Protein AF-A0AAP2RKV0-F1 (afdb_monomer_lite)

Organism: NCBI:txid2897778

Radius of gyration: 23.67 Å; chains: 1; bounding box: 54×19×55 Å

Structure (mmCIF, N/CA/C/O backbone):
data_AF-A0AAP2RKV0-F1
#
_entry.id   AF-A0AAP2RKV0-F1
#
loop_
_atom_site.group_PDB
_atom_site.id
_atom_site.type_symbol
_atom_site.label_atom_id
_atom_site.label_alt_id
_atom_site.label_comp_id
_atom_site.label_asym_id
_atom_site.label_entity_id
_atom_site.label_seq_id
_atom_site.pdbx_PDB_ins_code
_atom_site.Cartn_x
_atom_site.Cartn_y
_atom_site.Cartn_z
_atom_site.occupancy
_atom_site.B_iso_or_equiv
_atom_site.auth_seq_id
_atom_site.auth_comp_id
_atom_site.auth_asym_id
_atom_site.auth_atom_id
_atom_site.pdbx_PDB_model_num
ATOM 1 N N . MET A 1 1 ? 11.869 7.765 -30.013 1.00 58.53 1 MET A N 1
ATOM 2 C CA . MET A 1 1 ? 10.629 7.051 -30.371 1.00 58.53 1 MET A CA 1
ATOM 3 C C . MET A 1 1 ? 9.513 7.756 -29.647 1.00 58.53 1 MET A C 1
ATOM 5 O O . MET A 1 1 ? 9.607 7.911 -28.434 1.00 58.53 1 MET A O 1
ATOM 9 N N . ASP A 1 2 ? 8.546 8.271 -30.391 1.00 73.31 2 ASP A N 1
ATOM 10 C CA . ASP A 1 2 ? 7.488 9.123 -29.851 1.00 73.31 2 ASP A CA 1
ATOM 11 C C . ASP A 1 2 ? 6.645 8.330 -28.834 1.00 73.31 2 ASP A C 1
ATOM 13 O O . ASP A 1 2 ? 6.447 7.122 -29.020 1.00 73.31 2 ASP A O 1
ATOM 17 N N . PRO A 1 3 ? 6.115 8.969 -27.774 1.00 72.81 3 PRO A N 1
ATOM 18 C CA . PRO A 1 3 ? 5.357 8.294 -26.709 1.00 72.81 3 PRO A CA 1
ATOM 19 C C . PRO A 1 3 ? 4.114 7.533 -27.213 1.00 72.81 3 PRO A C 1
ATOM 21 O O . PRO A 1 3 ? 3.574 6.674 -26.516 1.00 72.81 3 PRO A O 1
ATOM 24 N N . ILE A 1 4 ? 3.701 7.797 -28.453 1.00 82.00 4 ILE A N 1
ATOM 25 C CA . ILE A 1 4 ? 2.594 7.158 -29.170 1.00 82.00 4 ILE A CA 1
ATOM 26 C C . ILE A 1 4 ? 2.774 5.632 -29.256 1.00 82.00 4 ILE A C 1
ATOM 28 O O . ILE A 1 4 ? 1.803 4.891 -29.098 1.00 82.00 4 ILE A O 1
ATOM 32 N N . TRP A 1 5 ? 4.004 5.132 -29.419 1.00 82.69 5 TRP A N 1
ATOM 33 C CA . TRP A 1 5 ? 4.256 3.687 -29.526 1.00 82.69 5 TRP A CA 1
ATOM 34 C C . TRP A 1 5 ? 3.940 2.915 -28.242 1.00 82.69 5 TRP A C 1
ATOM 36 O O . TRP A 1 5 ? 3.471 1.779 -28.302 1.00 82.69 5 TRP A O 1
ATOM 46 N N . GLY A 1 6 ? 4.140 3.528 -27.074 1.00 82.69 6 GLY A N 1
ATOM 47 C CA . GLY A 1 6 ? 3.792 2.898 -25.801 1.00 82.69 6 GLY A CA 1
ATOM 48 C C . GLY A 1 6 ? 2.287 2.832 -25.551 1.00 82.69 6 GLY A C 1
ATOM 49 O O . GLY A 1 6 ? 1.805 1.852 -24.978 1.00 82.69 6 GLY A O 1
ATOM 50 N N . LEU A 1 7 ? 1.546 3.835 -26.032 1.00 84.19 7 LEU A N 1
ATOM 51 C CA . LEU A 1 7 ? 0.082 3.865 -25.976 1.00 84.19 7 LEU A CA 1
ATOM 52 C C . LEU A 1 7 ? -0.535 2.804 -26.895 1.00 84.19 7 LEU A C 1
ATOM 54 O O . LEU A 1 7 ? -1.470 2.116 -26.489 1.00 84.19 7 LEU A O 1
ATOM 58 N N . LEU A 1 8 ? 0.024 2.611 -28.094 1.00 87.06 8 LEU A N 1
ATOM 59 C CA . LEU A 1 8 ? -0.396 1.534 -28.997 1.00 87.06 8 LEU A CA 1
ATOM 60 C C . LEU A 1 8 ? -0.168 0.149 -28.375 1.00 87.06 8 LEU A C 1
ATOM 62 O O . LEU A 1 8 ? -1.061 -0.695 -28.420 1.00 87.06 8 LEU A O 1
ATOM 66 N N . LEU A 1 9 ? 0.984 -0.071 -27.732 1.00 86.12 9 LEU A N 1
ATOM 67 C CA . LEU A 1 9 ? 1.274 -1.323 -27.025 1.00 86.12 9 LEU A CA 1
ATOM 68 C C . LEU A 1 9 ? 0.273 -1.586 -25.883 1.00 86.12 9 LEU A C 1
ATOM 70 O O . LEU A 1 9 ? -0.189 -2.713 -25.711 1.00 86.12 9 LEU A O 1
ATOM 74 N N . LEU A 1 10 ? -0.087 -0.546 -25.123 1.00 86.56 10 LEU A N 1
ATOM 75 C CA . LEU A 1 10 ? -1.077 -0.637 -24.047 1.00 86.56 10 LEU A CA 1
ATOM 76 C C . LEU A 1 10 ? -2.453 -1.041 -24.577 1.00 86.56 10 LEU A C 1
ATOM 78 O O . LEU A 1 10 ? -3.092 -1.923 -24.006 1.00 86.56 10 LEU A O 1
ATOM 82 N N . LEU A 1 11 ? -2.889 -0.425 -25.678 1.00 87.12 11 LEU A N 1
ATOM 83 C CA . LEU A 1 11 ? -4.178 -0.720 -26.300 1.00 87.12 11 LEU A CA 1
ATOM 84 C C . LEU A 1 11 ? -4.255 -2.189 -26.744 1.00 87.12 11 LEU A C 1
ATOM 86 O O . LEU A 1 11 ? -5.248 -2.864 -26.484 1.00 87.12 11 LEU A O 1
ATOM 90 N N . VAL A 1 12 ? -3.176 -2.706 -27.340 1.00 88.62 12 VAL A N 1
ATOM 91 C CA . VAL A 1 12 ? -3.071 -4.120 -27.732 1.00 88.62 12 VAL A CA 1
ATOM 92 C C . VAL A 1 12 ? -3.111 -5.048 -26.511 1.00 88.62 12 VAL A C 1
ATOM 94 O O . VAL A 1 12 ? -3.805 -6.063 -26.546 1.00 88.62 12 VAL A O 1
ATOM 97 N N . LEU A 1 13 ? -2.424 -4.705 -25.414 1.00 85.62 13 LEU A N 1
ATOM 98 C CA . LEU A 1 13 ? -2.426 -5.521 -24.189 1.00 85.62 13 LEU A CA 1
ATOM 99 C C . LEU A 1 13 ? -3.764 -5.494 -23.433 1.00 85.62 13 LEU A C 1
ATOM 101 O O . LEU A 1 13 ? -4.086 -6.456 -22.743 1.00 85.62 13 LEU A O 1
ATOM 105 N N . PHE A 1 14 ? -4.551 -4.425 -23.545 1.00 88.00 14 PHE A N 1
ATOM 106 C CA . PHE A 1 14 ? -5.920 -4.409 -23.016 1.00 88.00 14 PHE A CA 1
ATOM 107 C C . PHE A 1 14 ? -6.855 -5.294 -23.840 1.00 88.00 14 PHE A C 1
ATOM 109 O O . PHE A 1 14 ? -7.672 -6.021 -23.278 1.00 88.00 14 PHE A O 1
ATOM 116 N N . LEU A 1 15 ? -6.708 -5.275 -25.166 1.00 87.62 15 LEU A N 1
ATOM 117 C CA . LEU A 1 15 ? -7.516 -6.095 -26.070 1.00 87.62 15 LEU A CA 1
ATOM 118 C C . LEU A 1 15 ? -7.194 -7.595 -25.966 1.00 87.62 15 LEU A C 1
ATOM 120 O O . LEU A 1 15 ? -8.045 -8.416 -26.297 1.00 87.62 15 LEU A O 1
ATOM 124 N N . SER A 1 16 ? -6.008 -7.971 -25.475 1.00 84.12 16 SER A N 1
ATOM 125 C CA . SER A 1 16 ? -5.626 -9.376 -25.274 1.00 84.12 16 SER A CA 1
ATOM 126 C C . SER A 1 16 ? -6.255 -10.033 -24.037 1.00 84.12 16 SER A C 1
ATOM 128 O O . SER A 1 16 ? -6.020 -11.216 -23.792 1.00 84.12 16 SER A O 1
ATOM 130 N N . GLY A 1 17 ? -7.058 -9.298 -23.257 1.00 82.44 17 GLY A N 1
ATOM 131 C CA . GLY A 1 17 ? -7.760 -9.830 -22.084 1.00 82.44 17 GLY A CA 1
ATOM 132 C C . GLY A 1 17 ? -6.861 -10.074 -20.868 1.00 82.44 17 GLY A C 1
ATOM 133 O O . GLY A 1 17 ? -7.278 -10.734 -19.917 1.00 82.44 17 GLY A O 1
ATOM 134 N N . LEU A 1 18 ? -5.629 -9.553 -20.875 1.00 84.50 18 LEU A N 1
ATOM 135 C CA . LEU A 1 18 ? -4.736 -9.618 -19.721 1.00 84.50 18 LEU A CA 1
ATOM 136 C C . LEU A 1 18 ? -5.214 -8.681 -18.599 1.00 84.50 18 LEU A C 1
ATOM 138 O O . LEU A 1 18 ? -5.776 -7.618 -18.874 1.00 84.50 18 LEU A O 1
ATOM 142 N N . PRO A 1 19 ? -4.948 -9.018 -17.321 1.00 86.69 19 PRO A N 1
ATOM 143 C CA . PRO A 1 19 ? -5.245 -8.118 -16.217 1.00 86.69 19 PRO A CA 1
ATOM 144 C C . PRO A 1 19 ? -4.578 -6.753 -16.415 1.00 86.69 19 PRO A C 1
ATOM 146 O O . PRO A 1 19 ? -3.399 -6.659 -16.772 1.00 86.69 19 PRO A O 1
ATOM 149 N N . VAL A 1 20 ? -5.336 -5.694 -16.123 1.00 86.69 20 VAL A N 1
ATOM 150 C CA . VAL A 1 20 ? -4.950 -4.286 -16.329 1.00 86.69 20 VAL A CA 1
ATOM 151 C C . VAL A 1 20 ? -3.590 -3.952 -15.699 1.00 86.69 20 VAL A C 1
ATOM 153 O O . VAL A 1 20 ? -2.820 -3.175 -16.260 1.00 86.69 20 VAL A O 1
ATOM 156 N N . THR A 1 21 ? -3.253 -4.583 -14.570 1.00 84.50 21 THR A N 1
ATOM 157 C CA . THR A 1 21 ? -1.967 -4.425 -13.874 1.00 84.50 21 THR A CA 1
ATOM 158 C C . THR A 1 21 ? -0.764 -4.811 -14.734 1.00 84.50 21 THR A C 1
ATOM 160 O O . THR A 1 21 ? 0.222 -4.074 -14.761 1.00 84.50 21 THR A O 1
ATOM 163 N N . TYR A 1 22 ? -0.835 -5.922 -15.472 1.00 87.31 22 TYR A N 1
ATOM 164 C CA . TYR A 1 22 ? 0.258 -6.359 -16.344 1.00 87.31 22 TYR A CA 1
ATOM 165 C C . TYR A 1 22 ? 0.378 -5.461 -17.572 1.00 87.31 22 TYR A C 1
ATOM 167 O O . TYR A 1 22 ? 1.482 -5.060 -17.939 1.00 87.31 22 TYR A O 1
ATOM 175 N N . ALA A 1 23 ? -0.755 -5.092 -18.167 1.00 87.88 23 ALA A N 1
ATOM 176 C CA . ALA A 1 23 ? -0.794 -4.209 -19.326 1.00 87.88 23 ALA A CA 1
ATOM 177 C C . ALA A 1 2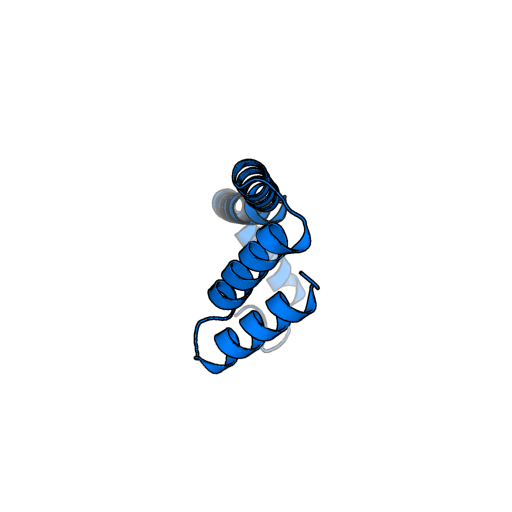3 ? -0.168 -2.835 -19.044 1.00 87.88 23 ALA A C 1
ATOM 179 O O . ALA A 1 23 ? 0.685 -2.369 -19.806 1.00 87.88 23 ALA A O 1
ATOM 180 N N . LEU A 1 24 ? -0.520 -2.229 -17.908 1.00 87.31 24 LEU A N 1
ATOM 181 C CA . LEU A 1 24 ? 0.071 -0.968 -17.462 1.00 87.31 24 LEU A CA 1
ATOM 182 C C . LEU A 1 24 ? 1.563 -1.112 -17.148 1.00 87.31 24 LEU A C 1
ATOM 184 O O . LEU A 1 24 ? 2.353 -0.266 -17.565 1.00 87.31 24 LEU A O 1
ATOM 188 N N . GLY A 1 25 ? 1.961 -2.188 -16.464 1.00 87.94 25 GLY A N 1
ATOM 189 C CA . GLY A 1 25 ? 3.359 -2.436 -16.110 1.00 87.94 25 GLY A CA 1
ATOM 190 C C . GLY A 1 25 ? 4.268 -2.550 -17.335 1.00 87.94 25 GLY A C 1
ATOM 191 O O . GLY A 1 25 ? 5.273 -1.846 -17.428 1.00 87.94 25 GLY A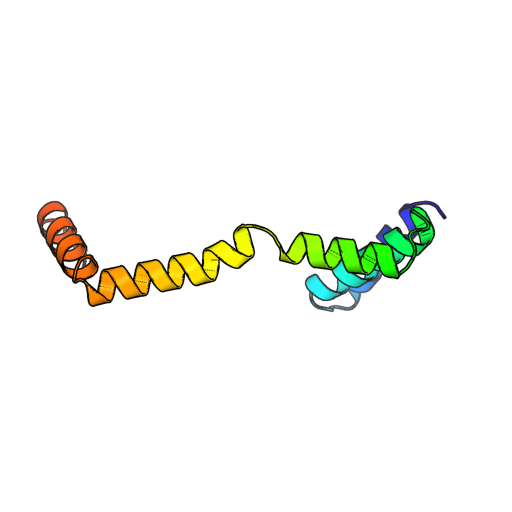 O 1
ATOM 192 N N . PHE A 1 26 ? 3.900 -3.384 -18.311 1.00 86.88 26 PHE A N 1
ATOM 193 C CA . PHE A 1 26 ? 4.706 -3.574 -19.521 1.00 86.88 26 PHE A CA 1
ATOM 194 C C . PHE A 1 26 ? 4.749 -2.326 -20.407 1.00 86.88 26 PHE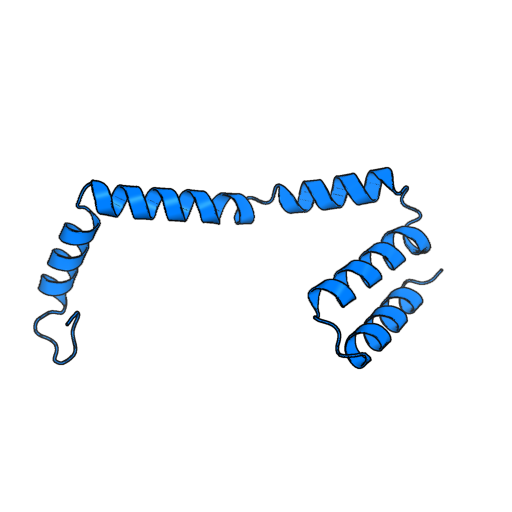 A C 1
ATOM 196 O O . PHE A 1 26 ? 5.821 -1.980 -20.908 1.00 86.88 26 PHE A O 1
ATOM 203 N N . SER A 1 27 ? 3.628 -1.615 -20.565 1.00 87.00 27 SER A N 1
ATOM 204 C CA . SER A 1 27 ? 3.610 -0.366 -21.335 1.00 87.00 27 SER A CA 1
ATOM 205 C C . SER A 1 27 ? 4.470 0.721 -20.679 1.00 87.00 27 SER A C 1
ATOM 207 O O . SER A 1 27 ? 5.283 1.352 -21.357 1.00 87.00 27 SER A O 1
ATOM 209 N N . ALA A 1 28 ? 4.384 0.887 -19.355 1.00 84.88 28 ALA A N 1
ATOM 210 C CA . ALA A 1 28 ? 5.200 1.856 -18.627 1.00 84.88 28 ALA A CA 1
ATOM 211 C C . ALA A 1 28 ? 6.703 1.559 -18.759 1.00 84.88 28 ALA A C 1
ATOM 213 O O . ALA A 1 28 ? 7.485 2.466 -19.048 1.00 84.88 28 ALA A O 1
ATOM 214 N N . LEU A 1 29 ? 7.108 0.290 -18.626 1.00 86.44 29 LEU A N 1
ATOM 215 C CA . LEU A 1 29 ? 8.501 -0.131 -18.822 1.00 86.44 29 LEU A CA 1
ATOM 216 C C . LEU A 1 29 ? 8.990 0.145 -20.249 1.00 86.44 29 LEU A C 1
ATOM 218 O O . LEU A 1 29 ? 10.108 0.632 -20.441 1.00 86.44 29 LEU A O 1
ATOM 222 N N . PHE A 1 30 ? 8.147 -0.127 -21.248 1.00 84.75 30 PHE A N 1
ATOM 223 C CA . PHE A 1 30 ? 8.452 0.139 -22.650 1.00 84.75 30 PHE A CA 1
ATOM 224 C C . PHE A 1 30 ? 8.652 1.643 -22.902 1.00 84.75 30 PHE A C 1
ATOM 226 O O . PHE A 1 30 ? 9.662 2.049 -23.479 1.00 84.75 30 PHE A O 1
ATOM 233 N N . ILE A 1 31 ? 7.759 2.493 -22.391 1.00 84.75 31 ILE A N 1
ATOM 234 C CA . ILE A 1 31 ? 7.867 3.955 -22.522 1.00 84.75 31 ILE A CA 1
ATOM 235 C C . ILE A 1 31 ? 9.120 4.478 -21.809 1.00 84.75 31 ILE A C 1
ATOM 237 O O . ILE A 1 31 ? 9.902 5.222 -22.402 1.00 84.75 31 ILE A O 1
ATOM 241 N N . MET A 1 32 ? 9.363 4.061 -20.565 1.00 82.19 32 MET A N 1
ATOM 242 C CA . MET A 1 32 ? 10.524 4.509 -19.786 1.00 82.19 32 MET A CA 1
ATOM 243 C C . MET A 1 32 ? 11.854 4.152 -20.460 1.00 82.19 32 MET A C 1
ATOM 245 O O . MET A 1 32 ? 12.806 4.940 -20.422 1.00 82.19 32 MET A O 1
ATOM 249 N N . ARG A 1 33 ? 11.923 2.986 -21.113 1.00 79.00 33 ARG A N 1
ATOM 250 C CA . ARG A 1 33 ? 13.130 2.537 -21.807 1.00 79.00 33 ARG A CA 1
ATOM 251 C C . ARG A 1 33 ? 13.329 3.222 -23.159 1.00 79.00 33 ARG A C 1
ATOM 253 O O . ARG A 1 33 ? 14.441 3.660 -23.443 1.00 79.00 33 ARG A O 1
ATOM 260 N N . PHE A 1 34 ? 12.286 3.299 -23.986 1.00 76.06 34 PHE A N 1
ATOM 261 C CA . PHE A 1 34 ? 12.401 3.721 -25.389 1.00 76.06 34 PHE A CA 1
ATOM 262 C C . PHE A 1 34 ? 12.084 5.203 -25.637 1.00 76.06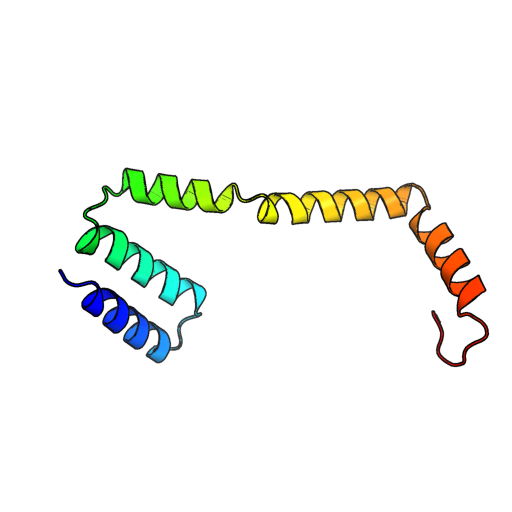 34 PHE A C 1
ATOM 264 O O . PHE A 1 34 ? 12.573 5.765 -26.618 1.00 76.06 34 PHE A O 1
ATOM 271 N N . SER A 1 35 ? 11.303 5.846 -24.763 1.00 72.19 35 SER A N 1
ATOM 272 C CA . SER A 1 35 ? 10.971 7.274 -24.865 1.00 72.19 35 SER A CA 1
ATOM 273 C C . SER A 1 35 ? 11.879 8.134 -23.988 1.00 72.19 35 SER A C 1
ATOM 275 O O . SER A 1 35 ? 12.374 9.155 -24.454 1.00 72.19 35 SER A O 1
ATOM 277 N N . THR A 1 36 ? 12.116 7.737 -22.733 1.00 70.94 36 THR A N 1
ATOM 278 C CA . THR A 1 36 ? 12.923 8.529 -21.781 1.00 70.94 36 THR A CA 1
ATOM 279 C C . THR A 1 36 ? 14.407 8.143 -21.794 1.00 70.94 36 THR A C 1
ATOM 281 O O . THR A 1 36 ? 15.238 8.865 -21.252 1.00 70.94 36 THR A O 1
ATOM 284 N N . GLY A 1 37 ? 14.769 7.009 -22.407 1.00 70.94 37 GLY A N 1
ATOM 285 C CA . GLY A 1 37 ? 16.157 6.536 -22.473 1.00 70.94 37 GLY A CA 1
ATOM 286 C C . GLY A 1 37 ? 16.734 6.112 -21.118 1.00 70.94 37 GLY A C 1
ATOM 287 O O . GLY A 1 37 ? 17.955 6.008 -20.970 1.00 70.94 37 GLY A O 1
ATOM 288 N N . MET A 1 38 ? 15.885 5.863 -20.113 1.00 75.25 38 MET A N 1
ATOM 289 C CA . MET A 1 38 ? 16.352 5.497 -18.780 1.00 75.25 38 MET A CA 1
ATOM 290 C C . MET A 1 38 ? 17.073 4.143 -18.793 1.00 75.25 38 MET A C 1
ATOM 292 O O . MET A 1 38 ? 16.700 3.183 -19.482 1.00 75.25 38 MET A O 1
ATOM 296 N N . LYS A 1 39 ? 18.148 4.061 -18.003 1.00 80.38 39 LYS A N 1
ATOM 297 C CA . LYS A 1 39 ? 18.854 2.804 -17.744 1.00 80.38 39 LYS A CA 1
ATOM 298 C C . LYS A 1 39 ? 17.961 1.899 -16.895 1.00 80.38 39 LYS A C 1
ATOM 300 O O . LYS A 1 39 ? 17.254 2.380 -16.015 1.00 80.38 39 LYS A O 1
ATOM 305 N N . TRP A 1 40 ? 18.050 0.586 -17.113 1.00 78.75 40 TRP A N 1
ATOM 306 C CA . TRP A 1 40 ? 17.292 -0.418 -16.352 1.00 78.75 40 TRP A CA 1
ATOM 307 C C . TRP A 1 40 ? 17.435 -0.255 -14.834 1.00 78.75 40 TRP A C 1
ATOM 309 O O . TRP A 1 40 ? 16.468 -0.427 -14.100 1.00 78.75 40 TRP A O 1
ATOM 319 N N . ILE A 1 41 ? 18.620 0.166 -14.380 1.00 85.06 41 ILE A N 1
ATOM 320 C CA . ILE A 1 41 ? 18.899 0.440 -12.968 1.00 85.06 41 ILE A CA 1
ATOM 321 C C . ILE A 1 41 ? 18.014 1.568 -12.405 1.00 85.06 41 ILE A C 1
ATOM 323 O O . ILE A 1 41 ? 17.467 1.434 -11.316 1.00 85.06 41 ILE A O 1
ATOM 327 N N . THR A 1 42 ? 17.806 2.644 -13.167 1.00 83.69 42 THR A N 1
ATOM 328 C CA . THR A 1 42 ? 17.010 3.810 -12.755 1.00 83.69 42 THR A CA 1
ATOM 329 C C . THR A 1 42 ? 15.524 3.476 -12.730 1.00 83.69 42 THR A C 1
ATOM 331 O O . THR A 1 42 ? 14.815 3.879 -11.813 1.00 83.69 42 THR A O 1
ATOM 334 N N . ILE A 1 43 ? 15.066 2.673 -13.693 1.00 84.75 43 ILE A N 1
ATOM 335 C CA . ILE A 1 43 ? 13.688 2.172 -13.733 1.00 84.75 43 ILE A CA 1
ATOM 336 C C . ILE A 1 43 ? 13.405 1.325 -12.482 1.00 84.75 43 ILE A C 1
ATOM 338 O O . ILE A 1 43 ? 12.414 1.558 -11.793 1.00 84.75 43 ILE A O 1
ATOM 342 N N . GLY A 1 44 ? 14.314 0.408 -12.128 1.00 84.06 44 GLY A N 1
ATOM 343 C CA . GLY A 1 44 ? 14.197 -0.404 -10.913 1.00 84.06 44 GLY A CA 1
ATOM 344 C C . GLY A 1 44 ? 14.160 0.437 -9.633 1.00 84.06 44 GLY A C 1
ATOM 345 O O . GLY A 1 44 ? 13.311 0.213 -8.771 1.00 84.06 44 GLY A O 1
ATOM 346 N N . GLN A 1 45 ? 15.016 1.458 -9.533 1.00 84.25 45 GLN A N 1
ATOM 347 C CA . GLN A 1 45 ? 14.999 2.395 -8.404 1.00 84.25 45 GLN A CA 1
ATOM 348 C C . GLN A 1 45 ? 13.666 3.147 -8.293 1.00 84.25 45 GLN A C 1
ATOM 350 O O . GLN A 1 45 ? 13.143 3.311 -7.193 1.00 84.25 45 GLN A O 1
ATOM 355 N N . GLN A 1 46 ? 13.085 3.571 -9.416 1.00 82.94 46 GLN A N 1
ATOM 356 C CA . GLN A 1 46 ? 11.822 4.307 -9.428 1.00 82.94 46 GLN A CA 1
ATOM 357 C C . GLN A 1 46 ? 10.627 3.418 -9.050 1.00 82.94 46 GLN A C 1
ATOM 359 O O . GLN A 1 46 ? 9.733 3.858 -8.326 1.00 82.94 46 GLN A O 1
ATOM 364 N N . MET A 1 47 ? 10.650 2.143 -9.448 1.00 83.19 47 MET A N 1
ATOM 365 C CA . MET A 1 47 ? 9.679 1.145 -8.987 1.00 83.19 47 MET A CA 1
ATOM 366 C C . MET A 1 47 ? 9.778 0.921 -7.471 1.00 83.19 47 MET A C 1
ATOM 368 O O . MET A 1 47 ? 8.757 0.917 -6.786 1.00 83.19 47 MET A O 1
ATOM 372 N N . MET A 1 48 ? 10.995 0.804 -6.925 1.00 83.19 48 MET A N 1
ATOM 373 C CA . MET A 1 48 ? 11.199 0.689 -5.474 1.00 83.19 48 MET A CA 1
ATOM 374 C C . MET A 1 48 ? 10.750 1.946 -4.719 1.00 83.19 48 MET A C 1
ATOM 376 O O . MET A 1 48 ? 10.149 1.835 -3.652 1.00 83.19 48 MET A O 1
ATOM 380 N N . ALA A 1 49 ? 10.974 3.134 -5.283 1.00 82.50 49 ALA A N 1
ATOM 381 C CA . ALA A 1 49 ? 10.487 4.385 -4.709 1.00 82.50 49 ALA A CA 1
ATOM 382 C C . ALA A 1 49 ? 8.949 4.439 -4.656 1.00 82.50 49 ALA A C 1
ATOM 384 O O . ALA A 1 49 ? 8.395 4.919 -3.670 1.00 82.50 49 ALA A O 1
ATOM 385 N N . GLY A 1 50 ? 8.256 3.890 -5.661 1.00 75.69 50 GLY A N 1
ATOM 386 C CA . GLY A 1 50 ? 6.795 3.758 -5.651 1.00 75.69 50 GLY A CA 1
ATOM 387 C C . GLY A 1 50 ? 6.275 2.804 -4.569 1.00 75.69 50 GLY A C 1
ATOM 388 O O . GLY A 1 50 ? 5.238 3.065 -3.959 1.00 75.69 50 GLY A O 1
ATOM 389 N N . LEU A 1 51 ? 7.018 1.730 -4.279 1.00 77.38 51 LEU A N 1
ATOM 390 C CA . LEU A 1 51 ? 6.697 0.802 -3.187 1.00 77.38 51 LEU A CA 1
ATOM 391 C C . LEU A 1 51 ? 6.925 1.412 -1.799 1.00 77.38 51 LEU A C 1
ATOM 393 O O . LEU A 1 51 ? 6.240 1.046 -0.848 1.00 77.38 51 LEU A O 1
ATOM 397 N N . ASN A 1 52 ? 7.833 2.382 -1.689 1.00 74.31 52 ASN A N 1
ATOM 398 C CA . ASN A 1 52 ? 8.050 3.153 -0.465 1.00 74.31 52 ASN A CA 1
ATOM 399 C C . ASN A 1 52 ? 6.972 4.235 -0.229 1.00 74.31 52 ASN A C 1
ATOM 401 O O . ASN A 1 52 ? 7.180 5.183 0.527 1.00 74.31 52 ASN A O 1
ATOM 405 N N . SER A 1 53 ? 5.816 4.133 -0.890 1.00 72.88 53 SER A N 1
ATOM 406 C CA . SER A 1 53 ? 4.700 5.039 -0.648 1.00 72.88 53 SER A CA 1
ATOM 407 C C . SER A 1 53 ? 4.091 4.798 0.735 1.00 72.88 53 SER A C 1
ATOM 409 O O . SER A 1 53 ? 3.835 3.658 1.137 1.00 72.88 53 SER A O 1
ATOM 411 N N . PHE A 1 54 ? 3.774 5.893 1.431 1.00 74.75 54 PHE A N 1
ATOM 412 C CA . PHE A 1 54 ? 3.072 5.897 2.719 1.00 74.75 54 PHE A CA 1
ATOM 413 C C . PHE A 1 54 ? 1.816 5.011 2.708 1.00 74.75 54 PHE A C 1
ATOM 415 O O . PHE A 1 54 ? 1.475 4.401 3.716 1.00 74.75 54 PHE A O 1
ATOM 422 N N . THR A 1 55 ? 1.158 4.868 1.555 1.00 83.69 55 THR A N 1
ATOM 423 C CA . THR A 1 55 ? -0.039 4.038 1.379 1.00 83.69 55 THR A CA 1
ATOM 424 C C . THR A 1 55 ? 0.195 2.553 1.674 1.00 83.69 55 THR A C 1
ATOM 426 O O . THR A 1 55 ? -0.651 1.921 2.305 1.00 83.69 55 THR A O 1
ATOM 429 N N . ILE A 1 56 ? 1.332 1.984 1.260 1.00 85.06 56 ILE A N 1
ATOM 430 C CA . ILE A 1 56 ? 1.625 0.557 1.486 1.00 85.06 56 ILE A CA 1
ATOM 4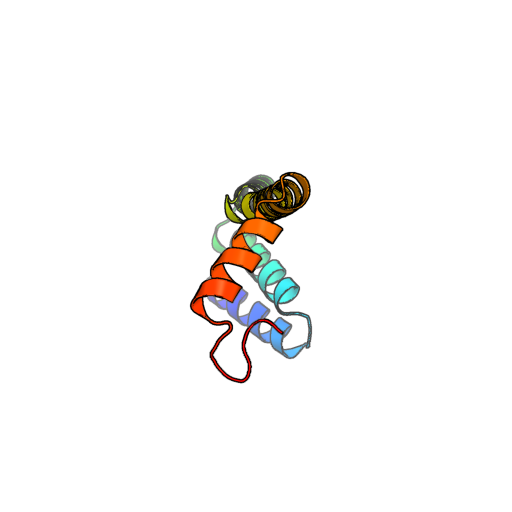31 C C . ILE A 1 56 ? 1.947 0.308 2.963 1.00 85.06 56 ILE A C 1
ATOM 433 O O . ILE A 1 56 ? 1.543 -0.717 3.504 1.00 85.06 56 ILE A O 1
ATOM 437 N N . LEU A 1 57 ? 2.598 1.269 3.632 1.00 86.88 57 LEU A N 1
ATOM 438 C CA . LEU A 1 57 ? 2.828 1.249 5.082 1.00 86.88 57 LEU A CA 1
ATOM 439 C C . LEU A 1 57 ? 1.553 1.512 5.892 1.00 86.88 57 LEU A C 1
ATOM 441 O O . LEU A 1 57 ? 1.427 1.010 7.009 1.00 86.88 57 LEU A O 1
ATOM 445 N N . ALA A 1 58 ? 0.588 2.252 5.344 1.00 89.94 58 ALA A N 1
ATOM 446 C CA . ALA A 1 58 ? -0.668 2.540 6.023 1.00 89.94 58 ALA A CA 1
ATOM 447 C C . ALA A 1 58 ? -1.469 1.259 6.296 1.00 89.94 58 ALA A C 1
ATOM 449 O O . ALA A 1 58 ? -1.978 1.091 7.398 1.00 89.94 58 ALA A O 1
ATOM 450 N N . VAL A 1 59 ? -1.533 0.322 5.346 1.00 92.44 59 VAL A N 1
ATOM 451 C CA . VAL A 1 59 ? -2.278 -0.945 5.497 1.00 92.44 59 VAL A CA 1
ATOM 452 C C . VAL A 1 59 ? -1.859 -1.756 6.741 1.00 92.44 59 VAL A C 1
ATOM 454 O O . VAL A 1 59 ? -2.729 -2.053 7.565 1.00 92.44 59 VAL A O 1
ATOM 457 N N . PRO A 1 60 ? -0.573 -2.109 6.953 1.00 91.50 60 PRO A N 1
ATOM 458 C CA . PRO A 1 60 ? -0.150 -2.847 8.140 1.00 91.50 60 PRO A CA 1
ATOM 459 C C . PRO A 1 60 ? -0.304 -2.032 9.429 1.00 91.50 60 PRO A C 1
ATOM 461 O O . PRO A 1 60 ? -0.656 -2.609 10.457 1.00 91.50 60 PRO A O 1
ATOM 464 N N . LEU A 1 61 ? -0.104 -0.710 9.393 1.00 93.31 61 LEU A N 1
ATOM 465 C CA . LEU A 1 61 ? -0.331 0.162 10.551 1.00 93.31 61 LEU A CA 1
ATOM 466 C C . LEU A 1 61 ? -1.811 0.228 10.945 1.00 93.31 61 LEU A C 1
ATOM 468 O O . LEU A 1 61 ? -2.123 0.135 12.130 1.00 93.31 61 LEU A O 1
ATOM 472 N N . PHE A 1 62 ? -2.727 0.308 9.978 1.00 93.19 62 PHE A N 1
ATOM 473 C CA . PHE A 1 62 ? -4.169 0.235 10.225 1.00 93.19 62 PHE A CA 1
ATOM 474 C C . PHE A 1 62 ? -4.577 -1.130 10.782 1.00 93.19 62 PHE A C 1
ATOM 476 O O . PHE A 1 62 ? -5.353 -1.199 11.734 1.00 93.19 62 PHE A O 1
ATOM 483 N N . LEU A 1 63 ? -4.014 -2.219 10.252 1.00 94.50 63 LEU A N 1
ATOM 484 C CA . LEU A 1 63 ? -4.208 -3.568 10.793 1.00 94.50 63 LEU A CA 1
ATOM 485 C C . LEU A 1 63 ? -3.700 -3.692 12.235 1.00 94.50 63 LEU A C 1
ATOM 487 O O . LEU A 1 63 ? -4.372 -4.292 13.077 1.00 94.50 63 LEU A O 1
ATOM 491 N N . LEU A 1 64 ? -2.532 -3.122 12.536 1.00 94.62 64 LEU A N 1
ATOM 492 C CA . LEU A 1 64 ? -1.969 -3.087 13.884 1.00 94.62 64 LEU A CA 1
ATOM 493 C C . LEU A 1 64 ? -2.862 -2.275 14.828 1.00 94.62 64 LEU A C 1
ATOM 495 O O . LEU A 1 64 ? -3.206 -2.768 15.900 1.00 94.62 64 LEU A O 1
ATOM 499 N N . ALA A 1 65 ? -3.272 -1.073 14.419 1.00 93.56 65 ALA A N 1
ATOM 500 C CA . ALA A 1 65 ? -4.176 -0.219 15.180 1.00 93.56 65 ALA A CA 1
ATOM 501 C C . ALA A 1 65 ? -5.506 -0.933 15.455 1.00 93.56 65 ALA A C 1
ATOM 503 O O . ALA A 1 65 ? -5.943 -0.978 16.600 1.00 93.56 65 ALA A O 1
ATOM 504 N N . GLY A 1 66 ? -6.095 -1.595 14.454 1.00 93.06 66 GLY A N 1
ATOM 505 C CA . GLY A 1 66 ? -7.309 -2.393 14.628 1.00 93.06 66 GLY A CA 1
ATOM 506 C C . GLY A 1 66 ? -7.128 -3.543 15.626 1.00 93.06 66 GLY A C 1
ATOM 507 O O . GLY A 1 66 ? -7.956 -3.731 16.520 1.00 93.06 66 GLY A O 1
ATOM 508 N N . LYS A 1 67 ? -6.010 -4.279 15.548 1.00 93.44 67 LYS A N 1
ATOM 509 C CA . LYS A 1 67 ? -5.685 -5.332 16.529 1.00 93.44 67 LYS A CA 1
ATOM 510 C C . LYS A 1 67 ? -5.466 -4.770 17.932 1.00 93.44 67 LYS A C 1
ATOM 512 O O . LYS A 1 67 ? -5.886 -5.399 18.901 1.00 93.44 67 LYS A O 1
ATOM 517 N N . LEU A 1 68 ? -4.831 -3.607 18.047 1.00 95.12 68 LEU A N 1
ATOM 518 C CA . LEU A 1 68 ? -4.610 -2.928 19.319 1.00 95.12 68 LEU A CA 1
ATOM 519 C C . LEU A 1 68 ? -5.938 -2.470 19.932 1.00 95.12 68 LEU A C 1
ATOM 521 O O . LEU A 1 68 ? -6.197 -2.760 21.094 1.00 95.12 68 LEU A O 1
ATOM 525 N N . MET A 1 69 ? -6.817 -1.846 19.143 1.00 94.94 69 MET A N 1
ATOM 526 C CA . MET A 1 69 ? -8.158 -1.437 19.575 1.00 94.94 69 MET A CA 1
ATOM 527 C C . MET A 1 69 ? -8.971 -2.626 20.089 1.00 94.94 69 MET A C 1
ATOM 529 O O . MET A 1 69 ? -9.627 -2.513 21.128 1.00 94.94 69 MET A O 1
ATOM 533 N N . ASN A 1 70 ? -8.873 -3.770 19.404 1.00 92.31 70 ASN A N 1
ATOM 534 C CA . ASN A 1 70 ? -9.543 -4.995 19.820 1.00 92.31 70 ASN A CA 1
ATOM 535 C C . ASN A 1 70 ? -8.949 -5.558 21.121 1.00 92.31 70 ASN A C 1
ATOM 537 O O . ASN A 1 70 ? -9.686 -5.877 22.045 1.00 92.31 70 ASN A O 1
ATOM 541 N N . LYS A 1 71 ? -7.614 -5.623 21.243 1.00 92.25 71 LYS A N 1
ATOM 542 C CA . LYS A 1 71 ? -6.957 -6.122 22.465 1.00 92.25 71 LYS A CA 1
ATOM 543 C C . LYS A 1 71 ? -7.161 -5.218 23.680 1.00 92.25 71 LYS A C 1
ATOM 545 O O . LYS A 1 71 ? -7.275 -5.720 24.791 1.00 92.25 71 LYS A O 1
ATOM 550 N N . CYS A 1 72 ? -7.201 -3.905 23.488 1.00 91.62 72 CYS A N 1
ATOM 551 C CA . CYS A 1 72 ? -7.407 -2.940 24.567 1.00 91.62 72 CYS A CA 1
ATOM 552 C C . CYS A 1 72 ? -8.893 -2.758 24.937 1.00 91.62 72 CYS A C 1
ATOM 5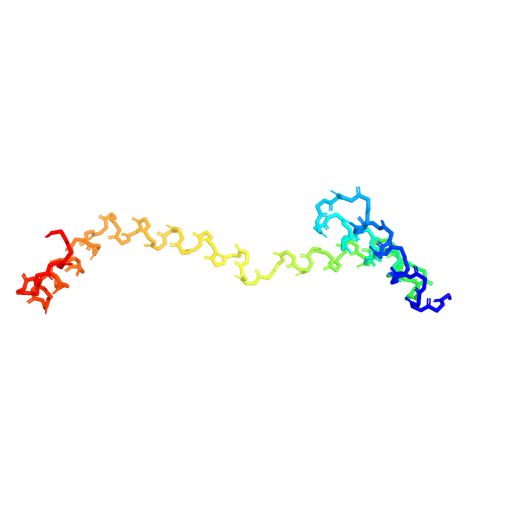54 O O . CYS A 1 72 ? -9.200 -1.948 25.812 1.00 91.62 72 CYS A O 1
ATOM 556 N N . GLY A 1 73 ? -9.822 -3.461 24.272 1.00 89.19 73 GLY A N 1
ATOM 557 C CA . GLY A 1 73 ? -11.266 -3.328 24.504 1.00 89.19 73 GLY A CA 1
ATOM 558 C C . GLY A 1 73 ? -11.837 -1.966 24.086 1.00 89.19 73 GLY A C 1
ATOM 559 O O . GLY A 1 73 ? -12.946 -1.601 24.483 1.00 89.19 73 GLY A O 1
ATOM 560 N N . VAL A 1 74 ? -11.087 -1.186 23.297 1.00 90.62 74 VAL A N 1
ATOM 561 C CA . VAL A 1 74 ? -11.547 0.097 22.740 1.00 90.62 74 VAL A CA 1
ATOM 562 C C . VAL A 1 74 ? -12.679 -0.159 21.754 1.00 90.62 74 VAL A C 1
ATOM 564 O O . VAL A 1 74 ? -13.666 0.572 21.764 1.00 90.62 74 VAL A O 1
ATOM 567 N N . THR A 1 75 ? -12.575 -1.236 20.970 1.00 90.25 75 THR A N 1
ATOM 568 C CA . THR A 1 75 ? -13.628 -1.689 20.055 1.00 90.25 75 THR A CA 1
ATOM 569 C C . THR A 1 75 ? -14.951 -1.900 20.793 1.00 90.25 75 THR A C 1
ATOM 571 O O . THR A 1 75 ? -15.958 -1.306 20.416 1.00 90.25 75 THR A O 1
ATOM 574 N N . ASP A 1 76 ? -14.952 -2.646 21.903 1.00 91.19 76 ASP A N 1
ATOM 575 C CA . ASP A 1 76 ? -16.165 -2.894 22.695 1.00 91.19 76 ASP A CA 1
ATOM 576 C C . ASP A 1 76 ? -16.755 -1.616 23.299 1.00 91.19 76 ASP A C 1
ATOM 578 O O . ASP A 1 76 ? -17.974 -1.432 23.315 1.00 91.19 76 ASP A O 1
ATOM 582 N N . ARG A 1 77 ? -15.903 -0.708 23.793 1.00 90.50 77 ARG A N 1
ATOM 583 C CA . ARG A 1 77 ? -16.346 0.594 24.317 1.00 90.50 77 ARG A CA 1
ATOM 584 C C . ARG A 1 77 ? -16.987 1.444 23.222 1.00 90.50 77 ARG A C 1
ATOM 586 O O . ARG A 1 77 ? -18.032 2.044 23.463 1.00 90.50 77 ARG A O 1
ATOM 593 N N . LEU A 1 78 ? -16.399 1.451 22.027 1.00 89.81 78 LEU A N 1
ATOM 594 C CA . LEU A 1 78 ? -16.919 2.178 20.873 1.00 89.81 78 LEU A CA 1
ATOM 595 C C . LEU A 1 78 ? -18.270 1.609 20.420 1.00 89.81 78 LEU A C 1
ATOM 597 O O . LEU A 1 78 ? -19.208 2.373 20.205 1.00 89.81 78 LEU A O 1
ATOM 601 N N . PHE A 1 79 ? -18.411 0.281 20.359 1.00 89.81 79 PHE A N 1
ATOM 602 C CA . PHE A 1 79 ? -19.689 -0.365 20.044 1.00 89.81 79 PHE A CA 1
ATOM 603 C C . PHE A 1 79 ? -20.761 -0.094 21.102 1.00 89.81 79 PHE A C 1
ATOM 605 O O . PHE A 1 79 ? -21.904 0.182 20.742 1.00 89.81 79 PHE A O 1
ATOM 612 N N . LYS A 1 80 ? -20.420 -0.121 22.397 1.00 91.44 80 LYS A N 1
ATOM 613 C CA . LYS A 1 80 ? -21.360 0.237 23.476 1.00 91.44 80 LYS A CA 1
ATOM 614 C C . LYS A 1 80 ? -21.821 1.689 23.370 1.00 91.44 80 LYS A C 1
ATOM 616 O O . LYS A 1 80 ? -23.008 1.953 23.521 1.00 91.44 80 LYS A O 1
ATOM 621 N N . PHE A 1 81 ? -20.906 2.608 23.073 1.00 90.44 81 PHE A N 1
ATOM 622 C CA . PHE A 1 81 ? -21.232 4.016 22.856 1.00 90.44 81 PHE A CA 1
ATOM 623 C C . PHE A 1 81 ? -22.151 4.206 21.643 1.00 90.44 81 PHE A C 1
ATOM 625 O O . PHE A 1 81 ? -23.195 4.844 21.750 1.00 90.44 81 PHE A O 1
ATOM 632 N N . ALA A 1 82 ? -21.821 3.581 20.513 1.00 91.19 82 ALA A N 1
ATOM 633 C CA . ALA A 1 82 ? -22.646 3.652 19.314 1.00 91.19 82 ALA A CA 1
ATOM 634 C C . ALA A 1 82 ? -24.031 3.007 19.525 1.00 91.19 82 ALA A C 1
ATOM 636 O O . ALA A 1 82 ? -25.036 3.561 19.090 1.00 91.19 82 ALA A O 1
ATOM 637 N N . ARG A 1 83 ? -24.123 1.895 20.269 1.00 89.12 83 ARG A N 1
ATOM 638 C CA . ARG A 1 83 ? -25.410 1.310 20.689 1.00 89.12 83 ARG A CA 1
ATOM 639 C C . ARG A 1 83 ? -26.203 2.225 21.618 1.00 89.12 83 ARG A C 1
ATOM 641 O O . ARG A 1 83 ? -27.417 2.271 21.493 1.00 89.12 83 ARG A O 1
ATOM 648 N N . ALA A 1 84 ? -25.564 2.975 22.510 1.00 88.38 84 ALA A N 1
ATOM 649 C CA . ALA A 1 84 ? -26.274 3.940 23.351 1.00 88.38 84 ALA A CA 1
ATOM 650 C C . ALA A 1 84 ? -26.884 5.098 22.534 1.00 88.38 84 ALA A C 1
ATOM 652 O O . ALA A 1 84 ? -27.928 5.622 22.911 1.00 88.38 84 ALA A O 1
ATOM 653 N N . ILE A 1 85 ? -26.261 5.470 21.408 1.00 90.81 85 ILE A N 1
ATOM 654 C CA . ILE A 1 85 ? -26.708 6.569 20.532 1.00 90.81 85 ILE A CA 1
ATOM 655 C C . ILE A 1 85 ? -27.666 6.111 19.428 1.00 90.81 85 ILE A C 1
ATOM 657 O O . ILE A 1 85 ? -28.434 6.912 18.924 1.00 90.81 85 ILE A O 1
ATOM 661 N N . VAL A 1 86 ? -27.608 4.860 18.980 1.00 90.12 86 VAL A N 1
ATOM 662 C CA . VAL A 1 86 ? -28.403 4.409 17.819 1.00 90.12 86 VAL A CA 1
ATOM 663 C C . VAL A 1 86 ? -29.278 3.200 18.162 1.00 90.12 86 VAL A C 1
ATOM 665 O O . VAL A 1 86 ? -30.077 2.757 17.349 1.00 90.12 86 VAL A O 1
ATOM 668 N N . GLY A 1 87 ? -29.183 2.665 19.380 1.00 83.06 87 GLY A N 1
ATOM 669 C CA . GLY A 1 87 ? -29.889 1.449 19.794 1.00 83.06 87 GLY A CA 1
ATOM 670 C C . GLY A 1 87 ? -31.408 1.580 19.881 1.00 83.06 87 GLY A C 1
ATOM 671 O O . GLY A 1 87 ? -32.090 0.563 19.878 1.00 83.06 87 GLY A O 1
ATOM 672 N N . TRP A 1 88 ? -31.954 2.800 19.932 1.00 84.31 88 TRP A N 1
ATOM 673 C CA . TRP A 1 88 ? -33.405 3.015 19.870 1.00 84.31 88 TRP A CA 1
ATOM 674 C C . TRP A 1 88 ? -33.952 3.040 18.432 1.00 84.31 88 TRP A C 1
ATOM 676 O O . TRP A 1 88 ? -35.170 3.008 18.253 1.00 84.31 88 TRP A O 1
ATOM 686 N N . LEU A 1 89 ? -33.092 3.140 17.408 1.00 87.88 89 LEU A N 1
ATOM 687 C CA . LEU A 1 89 ? -33.520 3.132 16.010 1.00 87.88 89 LEU A CA 1
ATOM 688 C C . LEU A 1 89 ? -33.732 1.685 15.524 1.00 87.88 89 LEU A C 1
ATOM 690 O O . LEU A 1 89 ? -32.840 0.848 15.687 1.00 87.88 89 LEU A O 1
ATOM 694 N N . PRO A 1 90 ? -34.882 1.374 14.895 1.00 70.88 90 PRO A N 1
ATOM 695 C CA . PRO A 1 90 ? -35.132 0.048 14.339 1.00 70.88 90 PRO A CA 1
ATOM 696 C C . PRO A 1 90 ? -34.148 -0.240 13.191 1.00 70.88 90 PRO A C 1
ATOM 698 O O . PRO A 1 90 ? -34.091 0.512 12.220 1.00 70.88 90 PRO A O 1
ATOM 701 N N . GLY A 1 91 ? -33.363 -1.320 13.318 1.00 78.75 91 GLY A N 1
ATOM 702 C CA . GLY A 1 91 ? -32.280 -1.684 12.388 1.00 78.75 91 GLY A CA 1
ATOM 703 C C . GLY A 1 91 ? -30.873 -1.201 12.782 1.00 78.75 91 GLY A C 1
ATOM 704 O O . GLY A 1 91 ? -30.009 -1.115 11.913 1.00 78.75 91 GLY A O 1
ATOM 705 N N . GLY A 1 92 ? -30.646 -0.851 14.058 1.00 78.25 92 GLY A N 1
ATOM 706 C CA . GLY A 1 92 ? -29.345 -0.438 14.611 1.00 78.25 92 GLY A CA 1
ATOM 707 C C . GLY A 1 92 ? -28.237 -1.510 14.566 1.00 78.25 92 GLY A C 1
ATOM 708 O O . GLY A 1 92 ? -28.274 -2.429 13.760 1.00 78.25 92 GLY A O 1
ATOM 709 N N . LEU A 1 93 ? -27.206 -1.383 15.418 1.00 70.31 93 LEU A N 1
ATOM 710 C CA . LEU A 1 93 ? -25.976 -2.216 15.443 1.00 70.31 93 LEU A CA 1
ATOM 711 C C . LEU A 1 93 ? -26.181 -3.695 15.883 1.00 70.31 93 LEU A C 1
ATOM 713 O O . LEU A 1 93 ? -25.411 -4.228 16.699 1.00 70.31 93 LEU A O 1
ATOM 717 N N . GLY A 1 94 ? -27.196 -4.357 15.328 1.00 61.41 94 GLY A N 1
ATOM 718 C CA . GLY A 1 94 ? -27.720 -5.666 15.718 1.00 61.41 94 GLY A CA 1
ATOM 719 C C . GLY A 1 94 ? -29.027 -5.533 16.476 1.00 61.41 94 GLY A C 1
ATOM 720 O O . GLY A 1 94 ? -28.994 -4.882 17.544 1.00 61.41 94 GLY A O 1
#

pLDDT: mean 84.58, std 7.23, range [58.53, 95.12]

Sequence (94 aa):
MDPIWGLLLLLVLFLSGLPVTYALGFSALFIMRFSTGMKWITIGQQMMAGLNSFTILAVPLFLLAGKLMNKCGVTDRLFKFARAIVGWLPGGLG

Foldseek 3Di:
DDLVVLVVQLVVCVVVVDPNVVSVVVSVVVCCCPVVVDDPVVVVVVVVVVCVDVVVVVVVVVVVVVVVCVVVCVVVVVVVVQCVVCVVPPPGPD

InterPro domains:
  IPR004681 TRAP transporter large membrane protein DctM [PTHR33362] (4-94)
  IPR010656 TRAP C4-dicarboxylate transport system permease DctM subunit [PF06808] (7-94)

Secondary structure (DSSP, 8-state):
--THHHHHHHHHHHHTT--HHHHHHHHHHHHHHHTS---HHHHHHHHHHHHT-HHHHHHHHHHHHHHHHHHTTHHHHHHHHHHHHHTTSTT---